Protein AF-A0A357F3Y7-F1 (afdb_monomer)

Structure (mmCIF, N/CA/C/O backbone):
data_AF-A0A357F3Y7-F1
#
_entry.id   AF-A0A357F3Y7-F1
#
loop_
_atom_site.group_PDB
_atom_site.id
_atom_site.type_symbol
_atom_site.label_atom_id
_atom_site.label_alt_id
_atom_site.label_comp_id
_atom_site.label_asym_id
_atom_site.label_entity_id
_atom_site.label_seq_id
_atom_site.pdbx_PDB_ins_code
_atom_site.Cartn_x
_atom_site.Cartn_y
_atom_site.Cartn_z
_atom_site.occupancy
_atom_site.B_iso_or_equiv
_atom_site.auth_seq_id
_atom_site.auth_comp_id
_atom_site.auth_asym_id
_atom_site.auth_atom_id
_atom_site.pdbx_PDB_model_num
ATOM 1 N N . MET A 1 1 ? 8.069 1.606 -16.869 1.00 83.56 1 MET A N 1
ATOM 2 C CA . MET A 1 1 ? 7.829 2.321 -15.593 1.00 83.56 1 MET A CA 1
ATOM 3 C C . MET A 1 1 ? 6.346 2.463 -15.257 1.00 83.56 1 MET A C 1
ATOM 5 O O . MET A 1 1 ? 5.978 2.031 -14.177 1.00 83.56 1 MET A O 1
ATOM 9 N N . LEU A 1 2 ? 5.490 2.991 -16.147 1.00 94.25 2 LEU A N 1
ATOM 10 C CA . LEU A 1 2 ? 4.063 3.209 -15.837 1.00 94.25 2 LEU A CA 1
ATOM 11 C C . LEU A 1 2 ? 3.302 1.925 -15.458 1.00 94.25 2 LEU A C 1
ATOM 13 O O . LEU A 1 2 ? 2.658 1.900 -14.418 1.00 94.25 2 LEU A O 1
ATOM 17 N N . ASN A 1 3 ? 3.427 0.847 -16.241 1.00 97.25 3 ASN A N 1
ATOM 18 C CA . ASN A 1 3 ? 2.756 -0.424 -15.926 1.00 97.25 3 ASN A CA 1
ATOM 19 C C . ASN A 1 3 ? 3.226 -1.003 -14.585 1.00 97.25 3 ASN A C 1
ATOM 21 O O . ASN A 1 3 ? 2.405 -1.354 -13.750 1.00 97.25 3 ASN A O 1
ATOM 25 N N . PHE A 1 4 ? 4.540 -0.987 -14.330 1.00 97.19 4 PHE A N 1
ATOM 26 C CA . PHE A 1 4 ? 5.098 -1.391 -13.038 1.00 97.19 4 PHE A CA 1
ATOM 27 C C . PHE A 1 4 ? 4.492 -0.592 -11.875 1.00 97.19 4 PHE A C 1
ATOM 29 O O . PHE A 1 4 ? 4.106 -1.183 -10.867 1.00 97.19 4 PHE A O 1
ATOM 36 N N . ALA A 1 5 ? 4.394 0.735 -12.014 1.00 96.94 5 ALA A N 1
ATOM 37 C CA . ALA A 1 5 ? 3.802 1.587 -10.990 1.00 96.94 5 ALA A CA 1
ATOM 38 C C . ALA A 1 5 ? 2.323 1.239 -10.778 1.00 96.94 5 ALA A C 1
ATOM 40 O O . ALA A 1 5 ? 1.919 1.008 -9.644 1.00 96.94 5 ALA A O 1
ATOM 41 N N . MET A 1 6 ? 1.552 1.119 -11.862 1.00 98.31 6 MET A N 1
ATOM 42 C CA . MET A 1 6 ? 0.132 0.758 -11.835 1.00 98.31 6 MET A CA 1
ATOM 43 C C . MET A 1 6 ? -0.118 -0.590 -11.153 1.00 98.31 6 MET A C 1
ATOM 45 O O . MET A 1 6 ? -1.024 -0.703 -10.333 1.00 98.31 6 MET A O 1
ATOM 49 N N . ASP A 1 7 ? 0.688 -1.605 -11.454 1.00 98.12 7 ASP A N 1
ATOM 50 C CA . ASP A 1 7 ? 0.543 -2.927 -10.842 1.00 98.12 7 ASP A CA 1
ATOM 51 C C . ASP A 1 7 ? 0.933 -2.896 -9.361 1.00 98.12 7 ASP A C 1
ATOM 53 O O . ASP A 1 7 ? 0.222 -3.434 -8.517 1.00 98.12 7 ASP A O 1
ATOM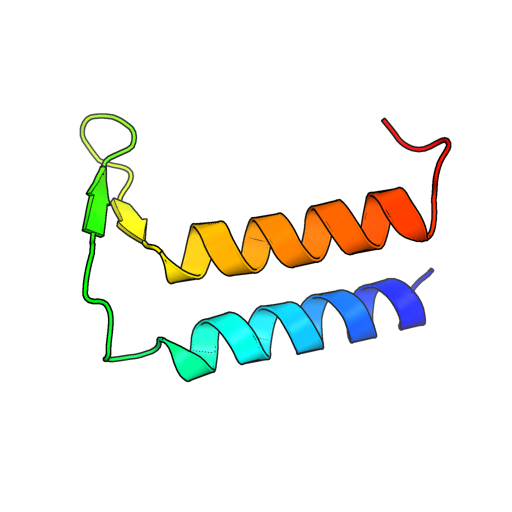 57 N N . THR A 1 8 ? 2.009 -2.179 -9.026 1.00 98.25 8 THR A N 1
ATOM 58 C CA . THR A 1 8 ? 2.469 -2.026 -7.639 1.00 98.25 8 THR A CA 1
ATOM 59 C C . THR A 1 8 ? 1.424 -1.325 -6.769 1.00 98.25 8 THR A C 1
ATOM 61 O O . THR A 1 8 ? 1.139 -1.790 -5.668 1.00 98.25 8 THR A O 1
ATOM 64 N N . VAL A 1 9 ? 0.802 -0.244 -7.257 1.00 97.62 9 VAL A N 1
ATOM 65 C CA . VAL A 1 9 ? -0.228 0.474 -6.484 1.00 97.62 9 VAL A CA 1
ATOM 66 C C . VAL A 1 9 ? -1.554 -0.284 -6.414 1.00 97.62 9 VAL A C 1
ATOM 68 O O . VAL A 1 9 ? -2.273 -0.145 -5.428 1.00 97.62 9 VAL A O 1
ATOM 71 N N . ARG A 1 10 ? -1.886 -1.117 -7.410 1.00 98.44 10 ARG A N 1
ATOM 72 C CA . ARG A 1 10 ? -3.068 -1.994 -7.348 1.00 98.44 10 ARG A CA 1
ATOM 73 C C . ARG A 1 10 ? -2.924 -3.055 -6.267 1.00 98.44 10 ARG A C 1
ATOM 75 O O . ARG A 1 10 ? -3.867 -3.261 -5.508 1.00 98.44 10 ARG A O 1
ATOM 82 N N . ASP A 1 11 ? -1.759 -3.687 -6.177 1.00 98.06 11 ASP A N 1
ATOM 83 C CA . ASP A 1 11 ? -1.499 -4.703 -5.155 1.00 98.06 11 ASP A CA 1
ATOM 84 C C . ASP A 1 11 ? -1.491 -4.084 -3.750 1.00 98.06 11 ASP A C 1
ATOM 86 O O . ASP A 1 11 ? -2.140 -4.601 -2.842 1.00 98.06 11 ASP A O 1
ATOM 90 N N . ALA A 1 12 ? -0.869 -2.914 -3.591 1.00 98.25 12 ALA A N 1
ATOM 91 C CA . ALA A 1 12 ? -0.930 -2.141 -2.351 1.00 98.25 12 ALA A CA 1
ATOM 92 C C . ALA A 1 12 ? -2.374 -1.759 -1.966 1.00 98.25 12 ALA A C 1
ATOM 94 O O . ALA A 1 12 ? -2.793 -1.928 -0.822 1.00 98.25 12 ALA A O 1
ATOM 95 N N . GLY A 1 13 ? -3.177 -1.322 -2.940 1.00 97.88 13 GLY A N 1
ATOM 96 C CA . GLY A 1 13 ? -4.593 -1.016 -2.738 1.00 97.88 13 GLY A CA 1
ATOM 97 C C . GLY A 1 13 ? -5.416 -2.222 -2.275 1.00 97.88 13 G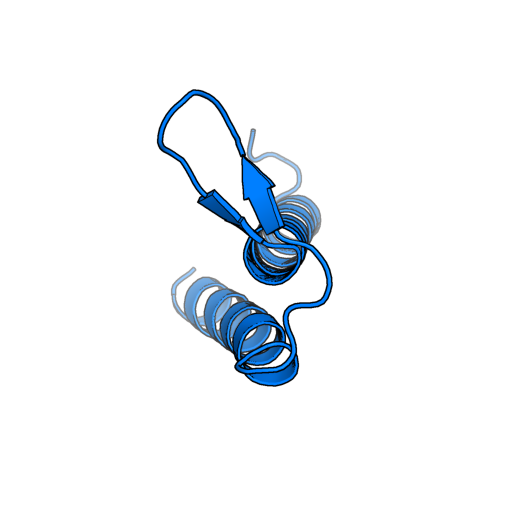LY A C 1
ATOM 98 O O . GLY A 1 13 ? -6.299 -2.067 -1.432 1.00 97.88 13 GLY A O 1
ATOM 99 N N . ARG A 1 14 ? -5.113 -3.436 -2.759 1.00 98.06 14 ARG A N 1
ATOM 100 C CA . ARG A 1 14 ? -5.762 -4.665 -2.266 1.00 98.06 14 ARG A CA 1
ATOM 101 C C . ARG A 1 14 ? -5.468 -4.909 -0.789 1.00 98.06 14 ARG A C 1
ATOM 103 O O . ARG A 1 14 ? -6.402 -5.194 -0.049 1.00 98.06 14 ARG A O 1
ATOM 110 N N . ILE A 1 15 ? -4.223 -4.718 -0.354 1.00 96.75 15 ILE A N 1
ATOM 111 C CA . ILE A 1 15 ? -3.826 -4.865 1.058 1.00 96.75 15 ILE A CA 1
ATOM 112 C C . ILE A 1 15 ? -4.620 -3.904 1.953 1.00 96.75 15 ILE A C 1
ATOM 114 O O . ILE A 1 15 ? -5.100 -4.292 3.019 1.00 96.75 15 ILE A O 1
ATOM 118 N N . LEU A 1 16 ? -4.799 -2.656 1.510 1.00 96.19 16 LEU A N 1
ATOM 119 C CA . LEU A 1 16 ? -5.620 -1.680 2.231 1.00 96.19 16 LEU A CA 1
ATOM 120 C C . LEU A 1 16 ? -7.083 -2.137 2.327 1.00 96.19 16 LEU A C 1
ATOM 122 O O . LEU A 1 16 ? -7.676 -2.077 3.403 1.00 96.19 16 LEU A O 1
ATOM 126 N N . LEU A 1 17 ? -7.659 -2.631 1.225 1.00 96.06 17 LEU A N 1
ATOM 127 C CA . LEU A 1 17 ? -9.048 -3.100 1.180 1.00 96.06 17 LEU A CA 1
ATOM 128 C C . LEU A 1 17 ? -9.294 -4.348 2.035 1.00 96.06 17 LEU A C 1
ATOM 130 O O . LEU A 1 17 ? -10.338 -4.442 2.672 1.00 96.06 17 LEU A O 1
ATOM 134 N N . GLU A 1 18 ? -8.343 -5.280 2.102 1.00 94.12 18 GLU A N 1
ATOM 135 C CA . GLU A 1 18 ? -8.440 -6.475 2.956 1.00 94.12 18 GLU A CA 1
ATOM 136 C C . GLU A 1 18 ? -8.560 -6.127 4.447 1.00 94.12 18 GLU A C 1
ATOM 138 O O . GLU A 1 18 ? -9.187 -6.860 5.217 1.00 94.12 18 GLU A O 1
ATOM 143 N N . LYS A 1 19 ? -7.980 -4.991 4.845 1.00 90.38 19 LYS A N 1
ATOM 144 C CA . LYS A 1 19 ? -7.952 -4.496 6.227 1.00 90.38 19 LYS A CA 1
ATOM 145 C C . LYS A 1 19 ? -8.991 -3.407 6.504 1.00 90.38 19 LYS A C 1
ATOM 147 O O . LYS A 1 19 ? -9.185 -3.016 7.658 1.00 90.38 19 LYS A O 1
ATOM 152 N N . PHE A 1 20 ? -9.687 -2.929 5.475 1.00 89.62 20 PHE A N 1
ATOM 153 C CA . PHE A 1 20 ? -10.704 -1.894 5.608 1.00 89.62 20 PHE A CA 1
ATOM 154 C C . PHE A 1 20 ? -11.856 -2.369 6.507 1.00 89.62 20 PHE A C 1
ATOM 156 O O . PHE A 1 20 ? -12.429 -3.439 6.308 1.00 89.62 20 PHE A O 1
ATOM 163 N N . GLY A 1 21 ? -12.178 -1.579 7.535 1.00 87.62 21 GLY A N 1
ATOM 164 C CA . GLY A 1 21 ? -13.196 -1.928 8.534 1.00 87.62 21 GLY A CA 1
ATOM 165 C C . GLY A 1 21 ? -12.804 -3.057 9.500 1.00 87.62 21 GLY A C 1
ATOM 166 O O . GLY A 1 21 ? -13.628 -3.453 10.319 1.00 87.62 21 GLY A O 1
ATOM 167 N N . ARG A 1 22 ? -11.567 -3.568 9.428 1.00 84.12 22 ARG A N 1
ATOM 168 C CA . ARG A 1 22 ? -11.033 -4.654 10.274 1.00 84.12 22 ARG A CA 1
ATOM 169 C C . ARG A 1 22 ? -9.690 -4.283 10.901 1.00 84.12 22 ARG A C 1
ATOM 171 O O . ARG A 1 22 ? -8.814 -5.125 11.049 1.00 84.12 22 ARG A O 1
ATOM 178 N N . ILE A 1 23 ? -9.494 -3.004 11.209 1.00 76.25 23 ILE A N 1
ATOM 179 C CA . ILE A 1 23 ? -8.234 -2.541 11.789 1.00 76.25 23 ILE A CA 1
ATOM 180 C C . ILE A 1 23 ? -8.190 -2.972 13.252 1.00 76.25 23 ILE A C 1
ATOM 182 O O . ILE A 1 23 ? -8.930 -2.444 14.079 1.00 76.25 23 ILE A O 1
ATOM 186 N N . GLU A 1 24 ? -7.322 -3.933 13.554 1.00 74.69 24 G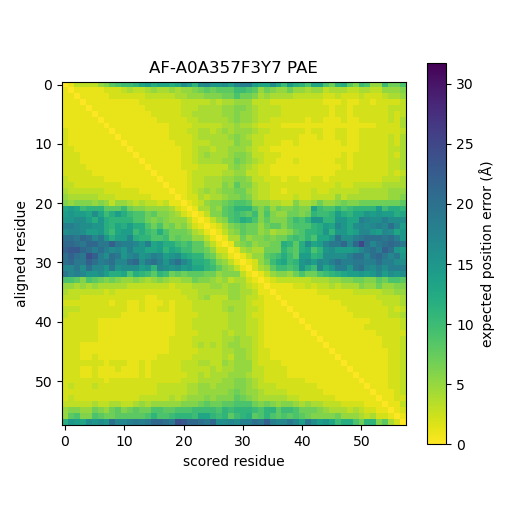LU A N 1
ATOM 187 C CA . GLU A 1 24 ? -7.149 -4.474 14.903 1.00 74.69 24 GLU A CA 1
ATOM 188 C C . GLU A 1 24 ? -6.184 -3.618 15.727 1.00 74.69 24 GLU A C 1
ATOM 190 O O . GLU A 1 24 ? -6.338 -3.489 16.944 1.00 74.69 24 GLU A O 1
ATOM 195 N N . LYS A 1 25 ? -5.206 -2.984 15.067 1.00 71.62 25 LYS A N 1
ATOM 196 C CA . LYS A 1 25 ? -4.186 -2.170 15.724 1.00 71.62 25 LYS A CA 1
ATOM 197 C C . LYS A 1 25 ? -4.002 -0.807 15.062 1.00 71.62 25 LYS A C 1
ATOM 199 O O . LYS A 1 25 ? -3.525 -0.675 13.934 1.00 71.62 25 LYS A O 1
ATOM 204 N N . ILE A 1 26 ? -4.296 0.231 15.839 1.00 73.88 26 ILE A N 1
ATOM 205 C CA . ILE A 1 26 ? -3.980 1.623 15.515 1.00 73.88 26 ILE A CA 1
ATOM 206 C C . ILE A 1 26 ? -2.708 2.006 16.275 1.00 73.88 26 ILE A C 1
ATOM 208 O O . ILE A 1 26 ? -2.638 1.874 17.495 1.00 73.88 26 ILE A O 1
ATOM 212 N N . THR A 1 27 ? -1.695 2.483 15.557 1.00 72.44 27 THR A N 1
ATOM 213 C CA . THR A 1 27 ? -0.455 3.024 16.128 1.00 72.44 27 THR A CA 1
A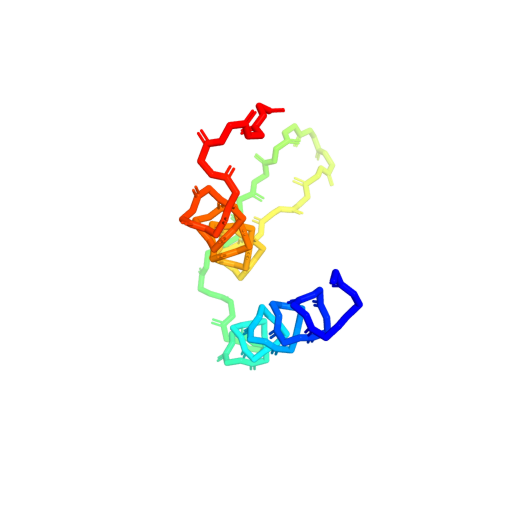TOM 214 C C . THR A 1 27 ? -0.417 4.536 15.898 1.00 72.44 27 THR A C 1
ATOM 216 O O . THR A 1 27 ? -0.935 5.038 14.906 1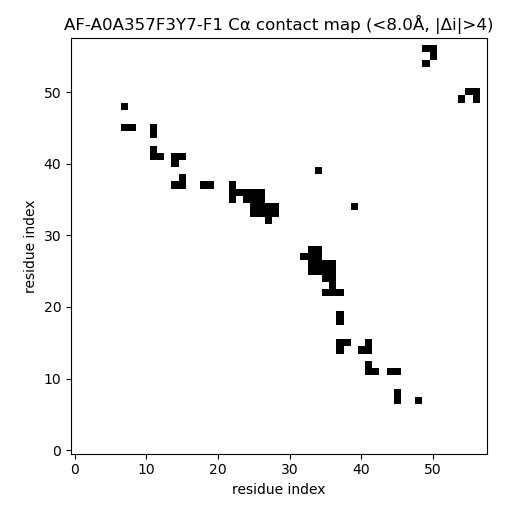.00 72.44 27 THR A O 1
ATOM 219 N N . LYS A 1 28 ? 0.183 5.296 16.815 1.00 71.62 28 LYS A N 1
ATOM 220 C CA . LYS A 1 28 ? 0.436 6.731 16.626 1.00 71.62 28 LYS A CA 1
ATOM 221 C C . LYS A 1 28 ? 1.913 6.973 16.342 1.00 71.62 28 LYS A C 1
ATOM 223 O O . LYS A 1 28 ? 2.769 6.508 17.091 1.00 71.62 28 LYS A O 1
ATOM 228 N N . LYS A 1 29 ? 2.214 7.733 15.292 1.00 67.44 29 LYS A N 1
ATOM 229 C CA . LYS A 1 29 ? 3.542 8.279 14.997 1.00 67.44 29 LYS A CA 1
ATOM 230 C C . LYS A 1 29 ? 3.566 9.771 15.363 1.00 67.44 29 LYS A C 1
ATOM 232 O O . LYS A 1 29 ? 3.322 10.636 14.526 1.00 67.44 29 LYS A O 1
ATOM 237 N N . GLY A 1 30 ? 3.857 10.075 16.627 1.00 66.12 30 GLY A N 1
ATOM 238 C CA . GLY A 1 30 ? 3.726 11.428 17.189 1.00 66.12 30 GLY A CA 1
ATOM 239 C C . GLY A 1 30 ? 2.285 11.756 17.598 1.00 66.12 30 GLY A C 1
ATOM 240 O O . GLY A 1 30 ? 1.416 10.885 17.569 1.00 66.12 30 GLY A O 1
ATOM 241 N N . ASP A 1 31 ? 2.021 13.005 17.981 1.00 64.94 31 ASP A N 1
ATOM 242 C CA . ASP A 1 31 ? 0.773 13.363 18.679 1.00 64.94 31 ASP A CA 1
ATOM 243 C C . ASP A 1 31 ? -0.498 13.172 17.827 1.00 64.94 31 ASP A C 1
ATOM 245 O O . ASP A 1 31 ? -1.563 12.828 18.360 1.00 64.94 31 ASP A O 1
ATOM 249 N N . ILE A 1 32 ? -0.369 13.318 16.500 1.00 72.00 32 ILE A N 1
ATOM 250 C CA . ILE A 1 32 ? -1.500 13.381 15.558 1.00 72.00 32 ILE A CA 1
ATOM 251 C C . ILE A 1 32 ? -1.457 12.383 14.391 1.00 72.00 32 ILE A C 1
ATOM 253 O O . ILE A 1 32 ? -2.494 12.174 13.764 1.00 72.00 32 ILE A O 1
ATOM 257 N N . ASN A 1 33 ? -0.322 11.743 14.078 1.00 79.69 33 ASN A N 1
ATOM 258 C CA . ASN A 1 33 ? -0.277 10.860 12.905 1.00 79.69 33 ASN A CA 1
ATOM 259 C C . ASN A 1 33 ? -0.727 9.453 13.284 1.00 79.69 33 ASN A C 1
ATOM 261 O O . ASN A 1 33 ? 0.037 8.670 13.850 1.00 79.69 33 ASN A O 1
ATOM 265 N N . LEU A 1 34 ? -1.975 9.132 12.970 1.00 82.88 34 LEU A N 1
ATOM 266 C CA . LEU A 1 34 ? -2.476 7.769 13.052 1.00 82.88 34 LEU A CA 1
ATOM 267 C C . LEU A 1 34 ? -1.892 6.964 11.893 1.00 82.88 34 LEU A C 1
ATOM 269 O O . LEU A 1 34 ? -1.963 7.375 10.740 1.00 82.88 34 LEU A O 1
ATOM 273 N N . VAL A 1 35 ? -1.302 5.826 12.227 1.00 86.94 35 VAL A N 1
ATOM 274 C CA . VAL A 1 35 ? -0.797 4.837 11.282 1.00 86.94 35 VAL A CA 1
ATOM 275 C C . VAL A 1 35 ? -1.380 3.499 11.685 1.00 86.94 35 VAL A C 1
ATOM 277 O O . VAL A 1 35 ? -1.327 3.089 12.846 1.00 86.94 35 VAL A O 1
ATOM 280 N N . THR A 1 36 ? -1.941 2.800 10.722 1.00 90.38 36 THR A N 1
ATOM 281 C CA . THR A 1 36 ? -2.559 1.501 10.932 1.00 90.38 36 THR A CA 1
ATOM 282 C C . THR A 1 36 ? -1.651 0.399 10.406 1.00 90.38 36 THR A C 1
ATOM 284 O O . THR A 1 36 ? -0.718 0.616 9.632 1.00 90.38 36 THR A O 1
ATOM 287 N N . GLU A 1 37 ? -1.934 -0.829 10.813 1.00 90.44 37 GLU A N 1
ATOM 288 C CA . GLU A 1 37 ? -1.331 -2.017 10.207 1.00 90.44 37 GLU A CA 1
ATOM 289 C C . GLU A 1 37 ? -1.544 -2.109 8.684 1.00 90.44 37 GLU A C 1
ATOM 291 O O . GLU A 1 37 ? -0.734 -2.730 7.997 1.00 90.44 37 GLU A O 1
ATOM 296 N N . ALA A 1 38 ? -2.609 -1.496 8.151 1.00 92.94 38 ALA A N 1
ATOM 297 C CA . ALA A 1 38 ? -2.882 -1.462 6.720 1.00 92.94 38 ALA A CA 1
ATOM 298 C C . ALA A 1 38 ? -1.880 -0.561 5.990 1.00 92.94 38 ALA A C 1
ATOM 300 O O . ALA A 1 38 ? -1.313 -0.975 4.979 1.00 92.94 38 ALA A O 1
ATOM 301 N N . ASP A 1 39 ? -1.596 0.613 6.558 1.00 92.81 39 ASP A N 1
ATOM 302 C CA . ASP A 1 39 ? -0.611 1.556 6.021 1.00 92.81 39 ASP A CA 1
ATOM 303 C C . ASP A 1 39 ? 0.786 0.923 5.991 1.00 92.81 39 ASP A C 1
ATOM 305 O O . ASP A 1 39 ? 1.448 0.923 4.954 1.00 92.81 39 ASP A O 1
ATOM 309 N N . LEU A 1 40 ? 1.197 0.294 7.101 1.00 93.81 40 LEU A N 1
ATOM 310 C CA . LEU A 1 40 ? 2.503 -0.367 7.218 1.00 93.81 40 LEU A CA 1
ATOM 311 C C . LEU A 1 40 ? 2.652 -1.547 6.247 1.00 93.81 40 LEU A C 1
ATOM 313 O O . LEU A 1 40 ? 3.712 -1.728 5.648 1.00 93.81 40 LEU A O 1
ATOM 317 N N . ALA A 1 41 ? 1.606 -2.362 6.089 1.00 94.94 41 ALA A N 1
ATOM 318 C CA . ALA A 1 41 ? 1.630 -3.498 5.171 1.00 94.94 41 ALA A CA 1
ATOM 319 C C . ALA A 1 41 ? 1.685 -3.043 3.703 1.00 94.94 41 ALA A C 1
ATOM 321 O O . ALA A 1 41 ? 2.463 -3.587 2.918 1.00 94.94 41 ALA A O 1
ATOM 322 N N . SER A 1 42 ? 0.901 -2.020 3.350 1.00 97.69 42 SER A N 1
ATOM 323 C CA . SER A 1 42 ? 0.894 -1.414 2.018 1.00 97.69 42 SER A CA 1
ATOM 324 C C . SER A 1 42 ? 2.255 -0.795 1.671 1.00 97.69 42 SER A C 1
ATOM 326 O O . SER A 1 42 ? 2.815 -1.086 0.613 1.00 97.69 42 SER A O 1
ATOM 328 N N . GLU A 1 43 ? 2.840 -0.002 2.577 1.00 97.31 43 GLU A N 1
ATOM 329 C CA . GLU A 1 43 ? 4.169 0.596 2.392 1.00 97.31 43 GLU A CA 1
ATOM 330 C C . GLU A 1 43 ? 5.242 -0.478 2.186 1.00 97.31 43 GLU A C 1
ATOM 332 O O . GLU A 1 43 ? 6.010 -0.414 1.222 1.00 97.31 43 GLU A O 1
ATOM 337 N N . LYS A 1 44 ? 5.261 -1.499 3.052 1.00 97.44 44 LYS A N 1
ATOM 338 C CA . LYS A 1 44 ? 6.221 -2.602 2.959 1.00 97.44 44 LYS A CA 1
ATOM 339 C C . LYS A 1 44 ? 6.162 -3.282 1.590 1.00 97.44 44 LYS A C 1
ATOM 341 O O . LYS A 1 44 ? 7.207 -3.457 0.966 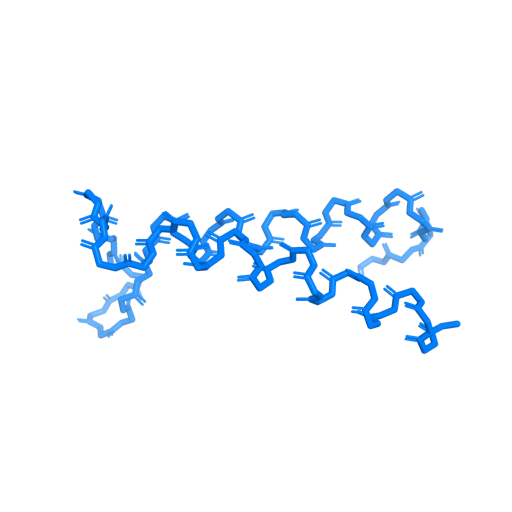1.00 97.44 44 LYS A O 1
ATOM 346 N N . ALA A 1 45 ? 4.963 -3.602 1.100 1.00 98.00 45 ALA A N 1
ATOM 347 C CA . ALA A 1 45 ? 4.784 -4.250 -0.197 1.00 98.00 45 ALA A CA 1
ATOM 348 C C . ALA A 1 45 ? 5.302 -3.390 -1.365 1.00 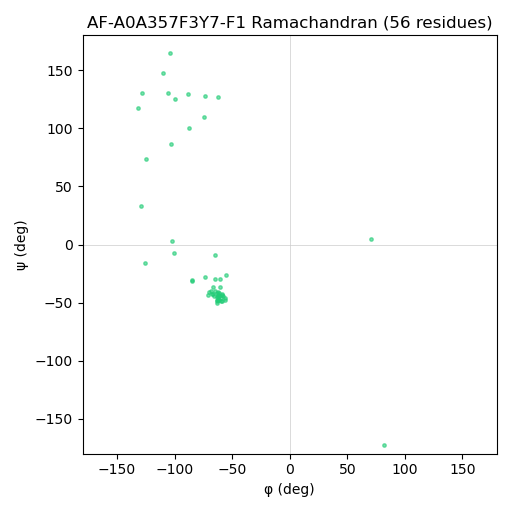98.00 45 ALA A C 1
ATOM 350 O O . ALA A 1 45 ? 5.972 -3.903 -2.265 1.00 98.00 45 ALA A O 1
ATOM 351 N N 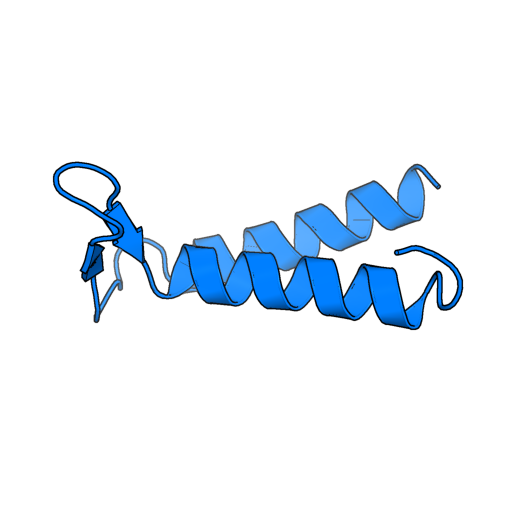. ILE A 1 46 ? 5.041 -2.077 -1.341 1.00 98.12 46 ILE A N 1
ATOM 352 C CA . ILE A 1 46 ? 5.540 -1.142 -2.361 1.00 98.12 46 ILE A CA 1
ATOM 353 C C . ILE A 1 46 ? 7.072 -1.095 -2.337 1.00 98.12 46 ILE A C 1
ATOM 355 O O . ILE A 1 46 ? 7.711 -1.255 -3.380 1.00 98.12 46 ILE A O 1
ATOM 359 N N . VAL A 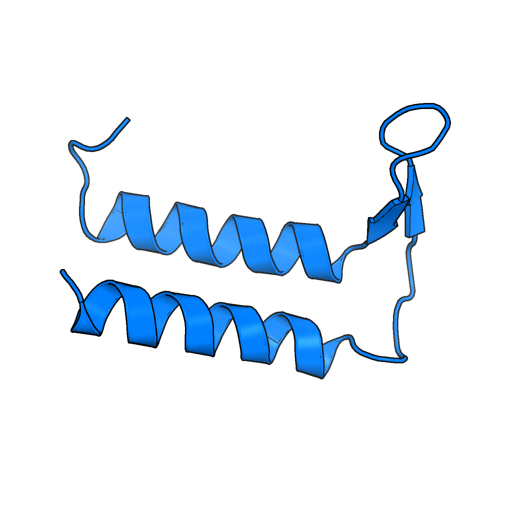1 47 ? 7.668 -0.901 -1.157 1.00 97.44 47 VAL A N 1
ATOM 360 C CA . VAL A 1 47 ? 9.124 -0.773 -0.991 1.00 97.44 47 VAL A CA 1
ATOM 361 C C . VAL A 1 47 ? 9.843 -2.053 -1.406 1.00 97.44 47 VAL A C 1
ATOM 363 O O . VAL A 1 47 ? 10.835 -1.986 -2.133 1.00 97.44 47 VAL A O 1
ATOM 366 N N . GLU A 1 48 ? 9.348 -3.219 -0.988 1.00 97.00 48 GLU A N 1
ATOM 367 C CA . GLU A 1 48 ? 9.916 -4.512 -1.380 1.00 97.00 48 GLU A CA 1
ATOM 368 C C . GLU A 1 48 ? 9.871 -4.690 -2.898 1.00 97.00 48 GLU A C 1
ATOM 370 O O . GLU A 1 48 ? 10.891 -5.006 -3.510 1.00 97.00 48 GLU A O 1
ATOM 375 N N . ARG A 1 49 ? 8.736 -4.386 -3.535 1.00 97.06 49 ARG A N 1
ATOM 376 C CA . ARG A 1 49 ? 8.592 -4.515 -4.988 1.00 97.06 49 ARG A CA 1
ATOM 377 C C . ARG A 1 49 ? 9.503 -3.566 -5.764 1.00 97.06 49 ARG A C 1
ATOM 379 O O . ARG A 1 49 ? 10.090 -3.978 -6.766 1.00 97.06 49 ARG A O 1
ATOM 386 N N . ILE A 1 50 ? 9.660 -2.323 -5.303 1.00 96.81 50 ILE A N 1
ATOM 387 C CA . ILE A 1 50 ? 10.603 -1.361 -5.892 1.00 96.81 50 ILE A CA 1
ATOM 388 C C . ILE A 1 50 ? 12.038 -1.870 -5.750 1.00 96.81 50 ILE A C 1
ATOM 390 O O . ILE A 1 50 ? 12.751 -1.905 -6.749 1.00 96.81 50 ILE A O 1
ATOM 394 N N . ARG A 1 51 ? 12.451 -2.316 -4.557 1.00 96.00 51 ARG A N 1
ATOM 395 C CA . ARG A 1 51 ? 13.808 -2.837 -4.317 1.00 96.00 51 ARG A CA 1
ATOM 396 C C . ARG A 1 51 ? 14.110 -4.077 -5.153 1.00 96.00 51 ARG A C 1
ATOM 398 O O . ARG A 1 51 ? 15.200 -4.184 -5.705 1.00 96.00 51 ARG A O 1
ATOM 405 N N . SER A 1 52 ? 13.149 -4.991 -5.287 1.00 95.12 52 SER A N 1
ATOM 406 C CA . SER A 1 52 ? 13.308 -6.194 -6.106 1.00 95.12 52 SER A CA 1
ATOM 407 C C . SER A 1 52 ? 13.394 -5.882 -7.602 1.00 95.12 52 SER A C 1
ATOM 409 O O . SER A 1 52 ? 14.185 -6.504 -8.306 1.00 95.12 52 SER A O 1
ATOM 411 N N . HIS A 1 53 ? 12.600 -4.933 -8.107 1.00 95.62 53 HIS A N 1
ATOM 412 C CA . HIS A 1 53 ? 12.565 -4.609 -9.538 1.00 95.62 53 HIS A CA 1
ATOM 413 C C . HIS A 1 53 ? 13.656 -3.610 -9.962 1.00 95.62 53 HIS A C 1
ATOM 415 O O . HIS A 1 53 ? 14.160 -3.677 -11.082 1.00 95.62 53 HIS A O 1
ATOM 421 N N . TYR A 1 54 ? 14.052 -2.703 -9.067 1.00 95.00 54 TYR A N 1
ATOM 422 C CA . TYR A 1 54 ? 15.088 -1.692 -9.275 1.00 95.00 54 TYR A CA 1
ATOM 423 C C . TYR A 1 54 ? 16.166 -1.782 -8.179 1.00 95.00 54 TYR A C 1
ATOM 425 O O . TYR A 1 54 ? 16.274 -0.890 -7.340 1.00 95.00 54 TYR A O 1
ATOM 433 N N . PRO A 1 55 ? 17.041 -2.802 -8.201 1.00 93.00 55 PRO A N 1
ATOM 434 C CA . PRO A 1 55 ? 18.012 -3.058 -7.126 1.00 93.00 55 PRO A CA 1
ATOM 435 C C . PRO A 1 55 ? 19.087 -1.970 -6.946 1.00 93.00 55 PRO A C 1
ATOM 437 O O . PRO A 1 55 ? 19.857 -2.018 -5.994 1.00 93.00 55 PRO A O 1
ATOM 440 N N . ARG A 1 56 ? 19.165 -0.997 -7.864 1.00 94.38 56 ARG A N 1
ATOM 441 C CA . ARG A 1 56 ? 20.076 0.162 -7.799 1.00 94.38 56 ARG A CA 1
ATOM 442 C C . ARG A 1 56 ? 19.385 1.463 -7.363 1.00 94.38 56 ARG A C 1
ATOM 444 O O . ARG A 1 56 ? 20.024 2.508 -7.375 1.00 94.38 56 ARG A O 1
ATOM 451 N N . HIS A 1 57 ? 18.094 1.416 -7.038 1.00 84.12 57 HIS A N 1
ATOM 452 C CA . HIS A 1 57 ? 17.327 2.557 -6.540 1.00 84.12 57 HIS A CA 1
ATOM 453 C C . HIS A 1 57 ? 17.442 2.628 -5.009 1.00 84.12 57 HIS A C 1
ATOM 455 O O . HIS A 1 57 ? 17.251 1.611 -4.340 1.00 84.12 57 HIS A O 1
ATOM 461 N N . SER A 1 58 ? 17.792 3.805 -4.480 1.00 68.81 58 SER A N 1
ATOM 462 C CA . SER A 1 58 ? 18.028 4.075 -3.052 1.00 68.81 58 SER A CA 1
ATOM 463 C C . SER A 1 58 ? 16.898 4.874 -2.425 1.00 68.81 58 SER A C 1
ATOM 465 O O . SER A 1 58 ? 16.621 5.960 -2.986 1.00 68.81 58 SER A O 1
#

Sequence (58 aa):
MLNFAMDTVRDAGRILLEKFGRIEKITKKGDINLVTEADLASEKAIVERIRSHYPRHS

Mean predicted aligned error: 4.88 Å

Solvent-accessible surface area (backbone atoms only — not comparable to full-atom values): 3457 Å² total; per-residue (Å²): 109,69,67,61,51,54,53,46,53,50,55,28,50,49,47,38,58,77,34,60,97,58,76,88,52,83,44,69,64,64,100,78,41,78,42,38,62,38,57,56,52,23,49,51,53,44,53,52,52,46,42,71,76,40,76,87,66,131

pLDDT: mean 89.69, std 10.19, range [64.94, 98.44]

Radius of gyration: 13.26 Å; Cα contacts (8 Å, |Δi|>4): 40; chains: 1; bounding box: 33×20×35 Å

Secondary structure (DSSP, 8-state):
-HHHHHHHHHHHHHHHHHHTT----EEEETTTEEEEHHHHHHHHHHHHHHHHH-TT--

Nearest PDB structures (foldseek):
  2p3v-assembly1_A  TM=9.073E-01  e=3.864E-03  Thermotoga maritima MSB8
  4as5-assembly2_D  TM=9.150E-01  e=7.020E-03  Mus musculus

Foldseek 3Di:
DVVLVVVLVVVLVVLLVVCVVPFPDWDDPPDPDIDTPSNVVSVVSSVVSCCVVPVPDD